Protein AF-A0A7C2Z8Q9-F1 (afdb_monomer)

Secondary structure (DSSP, 8-state):
-EEEE-S-S-HHHHHHHHHHTTPEEEEETTEEEEEEEETTEEEEEE-SSS-EEEEE-SSTT-HHHHHHHHHHHHHHHHHHHHHTT----EE-------

Mean predicted aligned error: 7.14 Å

Sequence (98 aa):
MRIMLSAAIQGQRLGPLLARRGWRPVRLAGRLAYEKEEGVWVWLAWLEPQPEFISWVPDDGQACRQAEGLRRLAGEVNAICAELGIPQAVTAALRQAS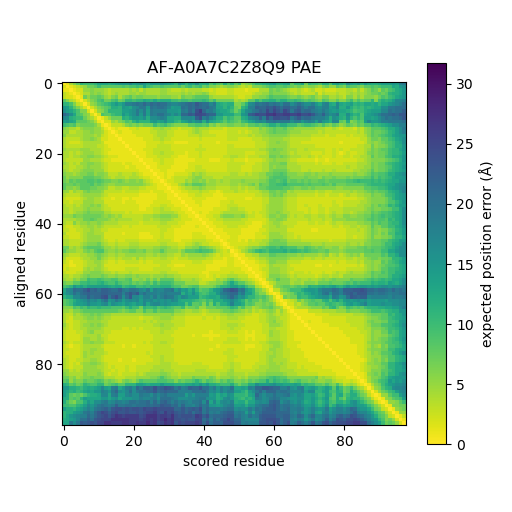

pLDDT: mean 78.96, std 15.29, range [35.53, 95.81]

Foldseek 3Di:
DKKWDPQDLDLVPLVVVCVVVVWDWDADPNAIKTWDDDPQKIWIWDPPPTTMIAIDGPDPPCPVVRVVRVVVVVVVVVVSCVVSVHDDPTPPPPDDDD

Solvent-accessible surface area (backbone atoms only — not comparable to full-atom values): 5762 Å² total; per-residue (Å²): 97,48,39,40,46,78,73,72,81,58,56,85,59,48,58,65,51,39,44,76,71,65,29,42,82,42,79,54,98,91,37,74,29,33,38,34,80,55,94,74,31,44,34,38,37,38,47,72,94,39,41,33,38,37,32,45,50,95,59,84,91,43,68,76,54,42,61,51,41,42,56,53,49,50,52,52,51,48,51,53,32,54,78,70,72,44,78,90,60,76,48,67,56,82,70,80,88,129

Structure (mmCIF, N/CA/C/O backbone):
data_AF-A0A7C2Z8Q9-F1
#
_entry.id   AF-A0A7C2Z8Q9-F1
#
loop_
_atom_site.group_PDB
_atom_site.id
_atom_site.type_symbol
_atom_site.label_atom_id
_atom_site.label_alt_id
_atom_site.label_comp_id
_atom_site.label_asym_id
_atom_site.label_entity_id
_atom_site.label_seq_id
_atom_site.pdbx_PDB_ins_code
_atom_site.Cartn_x
_atom_site.Cartn_y
_atom_site.Cartn_z
_atom_site.occupancy
_atom_site.B_iso_or_equiv
_atom_site.auth_seq_id
_atom_site.auth_comp_id
_atom_site.auth_asym_id
_atom_site.auth_atom_id
_atom_site.pdbx_PDB_model_num
ATOM 1 N N . MET A 1 1 ? 10.533 5.618 -2.819 1.00 70.25 1 MET A N 1
ATOM 2 C CA . MET A 1 1 ? 9.883 6.801 -2.185 1.00 70.25 1 MET A CA 1
ATOM 3 C C . MET A 1 1 ? 8.640 6.343 -1.422 1.00 70.25 1 MET A C 1
ATOM 5 O O . MET A 1 1 ? 8.159 5.255 -1.726 1.00 70.25 1 MET A O 1
ATOM 9 N N . ARG A 1 2 ? 8.137 7.114 -0.442 1.00 80.38 2 ARG A N 1
ATOM 10 C CA . ARG A 1 2 ? 7.074 6.657 0.476 1.00 80.38 2 ARG A CA 1
ATOM 11 C C . ARG A 1 2 ? 5.973 7.680 0.755 1.00 80.38 2 ARG A C 1
ATOM 13 O O . ARG A 1 2 ? 6.212 8.884 0.694 1.00 80.38 2 ARG A O 1
ATOM 20 N N . ILE A 1 3 ? 4.796 7.176 1.105 1.00 83.75 3 ILE A N 1
ATOM 21 C CA . ILE A 1 3 ? 3.616 7.918 1.550 1.00 83.75 3 ILE A CA 1
ATOM 22 C C . ILE A 1 3 ? 3.258 7.427 2.951 1.00 83.75 3 ILE A C 1
ATOM 24 O O . ILE A 1 3 ? 3.084 6.228 3.150 1.00 83.75 3 ILE A O 1
ATOM 28 N N . MET A 1 4 ? 3.145 8.339 3.915 1.00 82.31 4 MET A N 1
ATOM 29 C CA . MET A 1 4 ? 2.767 8.008 5.291 1.00 82.31 4 MET A CA 1
ATOM 30 C C . MET A 1 4 ? 1.378 8.563 5.593 1.00 82.31 4 MET A C 1
ATOM 32 O O . MET A 1 4 ? 1.081 9.712 5.261 1.00 82.31 4 ME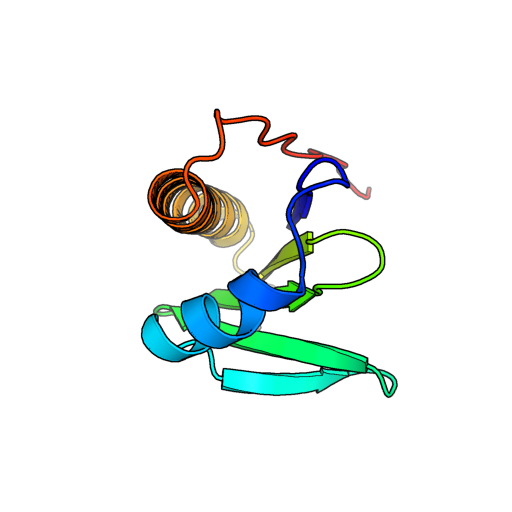T A O 1
ATOM 36 N N . LEU A 1 5 ? 0.541 7.762 6.249 1.00 75.94 5 LEU A N 1
ATOM 37 C CA . LEU A 1 5 ? -0.753 8.211 6.757 1.00 75.94 5 LEU A CA 1
ATOM 38 C C . LEU A 1 5 ? -0.618 8.644 8.221 1.00 75.94 5 LEU A C 1
ATOM 40 O O . LEU A 1 5 ? 0.020 7.957 9.018 1.00 75.94 5 LEU A O 1
ATOM 44 N N . SER A 1 6 ? -1.235 9.772 8.593 1.00 65.81 6 SER A N 1
ATOM 45 C CA . SER A 1 6 ? -1.173 10.324 9.952 1.00 65.81 6 SER A CA 1
ATOM 46 C C . SER A 1 6 ? -1.973 9.473 10.954 1.00 65.81 6 SER A C 1
ATOM 48 O O . SER A 1 6 ? -3.145 9.721 11.223 1.00 65.81 6 SER A O 1
ATOM 50 N N . ALA A 1 7 ? -1.318 8.444 11.480 1.00 54.59 7 ALA A N 1
ATOM 51 C CA . ALA A 1 7 ? -1.451 7.810 12.797 1.00 54.59 7 ALA A CA 1
ATOM 52 C C . ALA A 1 7 ? -2.807 7.331 13.383 1.00 54.59 7 ALA A C 1
ATOM 54 O O . ALA A 1 7 ? -2.758 6.582 14.351 1.00 54.59 7 ALA A O 1
ATOM 55 N N . ALA A 1 8 ? -3.997 7.653 12.867 1.00 53.09 8 ALA A N 1
ATOM 56 C CA . ALA A 1 8 ? -5.267 7.269 13.528 1.00 53.09 8 ALA A CA 1
ATOM 57 C C . ALA A 1 8 ? -6.170 6.330 12.709 1.00 53.09 8 ALA A C 1
ATOM 59 O O . ALA A 1 8 ? -7.218 5.877 13.173 1.00 53.09 8 ALA A O 1
A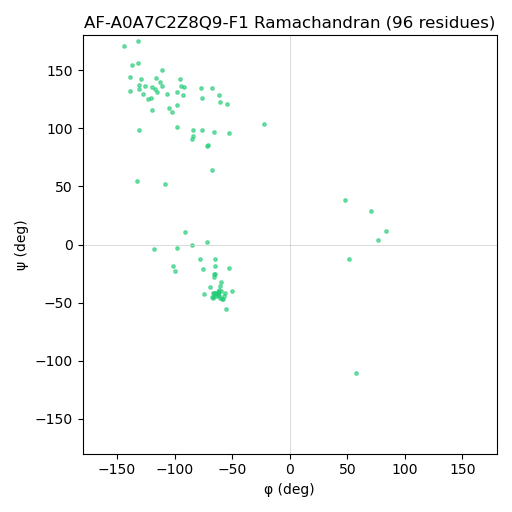TOM 60 N N . ILE A 1 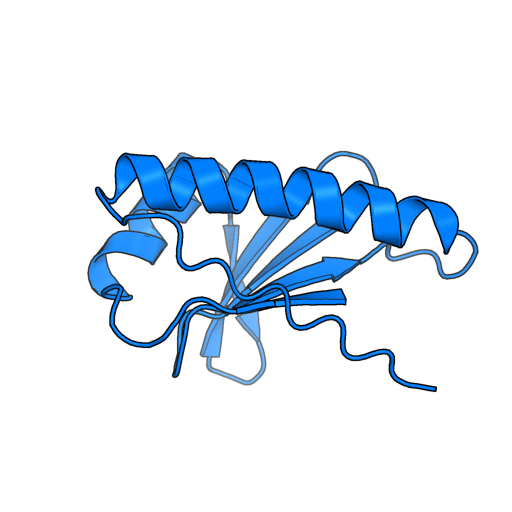9 ? -5.772 6.024 11.478 1.00 56.88 9 ILE A N 1
ATOM 61 C CA . ILE A 1 9 ? -6.586 5.265 10.536 1.00 56.88 9 ILE A CA 1
ATOM 62 C C . ILE A 1 9 ? -6.376 3.773 10.804 1.00 56.88 9 ILE A C 1
ATOM 64 O O . ILE A 1 9 ? -5.447 3.144 10.310 1.00 56.88 9 ILE A O 1
ATOM 68 N N . GLN A 1 10 ? -7.239 3.254 11.670 1.00 57.00 10 GLN A N 1
ATOM 69 C CA . GLN A 1 10 ? -7.388 1.872 12.120 1.00 57.00 10 GLN A CA 1
ATOM 70 C C . GLN A 1 10 ? -6.822 0.806 11.157 1.00 57.00 10 GLN A C 1
ATOM 72 O O . GLN A 1 10 ? -7.480 0.397 10.195 1.00 57.00 10 GLN A O 1
ATOM 77 N N . GLY A 1 11 ? -5.650 0.255 11.496 1.00 56.47 11 GLY A N 1
ATOM 78 C CA . GLY A 1 11 ? -5.050 -0.898 10.808 1.00 56.47 11 GLY A CA 1
ATOM 79 C C . GLY A 1 11 ? -5.984 -2.116 10.692 1.00 56.47 11 GLY A C 1
ATOM 80 O O . GLY A 1 11 ? -5.821 -2.926 9.782 1.00 56.47 11 GLY A O 1
ATOM 81 N N . GLN A 1 12 ? -7.030 -2.200 11.528 1.00 61.94 12 GLN A N 1
ATOM 82 C CA . GLN A 1 12 ? -8.037 -3.269 11.495 1.00 61.94 12 GLN A CA 1
ATOM 83 C C . GLN A 1 12 ? -8.911 -3.286 10.231 1.00 61.94 12 GLN A C 1
ATOM 85 O O . GLN A 1 12 ? -9.406 -4.348 9.861 1.00 61.94 12 GLN A O 1
ATOM 90 N N . ARG A 1 13 ? -9.101 -2.150 9.542 1.00 76.62 13 ARG A N 1
ATOM 91 C CA . ARG A 1 13 ? -9.906 -2.095 8.302 1.00 76.62 13 ARG A CA 1
ATOM 92 C C . ARG A 1 13 ? -9.066 -2.058 7.031 1.00 76.62 13 ARG A C 1
ATOM 94 O O . ARG A 1 13 ? -9.569 -2.388 5.959 1.00 76.62 13 ARG A O 1
ATOM 101 N N . LEU A 1 14 ? -7.789 -1.701 7.150 1.00 84.75 14 LEU A N 1
ATOM 102 C CA . LEU A 1 14 ? -6.907 -1.526 6.003 1.00 84.75 14 LEU A CA 1
ATOM 103 C C . LEU A 1 14 ? -6.483 -2.868 5.390 1.00 84.75 14 LEU A C 1
ATOM 105 O O . LEU A 1 14 ? -6.548 -3.017 4.178 1.00 84.75 14 LEU A O 1
ATOM 109 N N . GLY A 1 15 ? -6.146 -3.875 6.202 1.00 87.12 15 GLY A N 1
ATOM 110 C CA . GLY A 1 15 ? -5.756 -5.201 5.698 1.00 87.12 15 GLY A CA 1
ATOM 111 C C . GLY A 1 15 ? -6.800 -5.857 4.773 1.00 87.12 15 GLY A C 1
ATOM 112 O O . GLY A 1 15 ? -6.480 -6.162 3.622 1.00 87.12 15 GLY A O 1
ATOM 113 N N . PRO A 1 16 ? -8.066 -6.019 5.209 1.00 88.44 16 PRO A N 1
ATOM 114 C CA . PRO A 1 16 ? -9.124 -6.568 4.357 1.00 88.44 16 PRO A CA 1
ATOM 115 C C . PRO A 1 16 ? -9.387 -5.740 3.093 1.00 88.44 16 PRO A C 1
ATOM 117 O O . PRO A 1 16 ? -9.684 -6.299 2.038 1.00 88.44 16 PRO A O 1
ATOM 120 N N . LEU A 1 17 ? -9.271 -4.411 3.178 1.00 90.00 17 LEU A N 1
ATOM 121 C CA . LEU A 1 17 ? -9.434 -3.528 2.026 1.00 90.00 17 LEU A CA 1
ATOM 122 C C . LEU A 1 17 ? -8.304 -3.721 1.006 1.00 90.00 17 LEU A C 1
ATOM 124 O O . LEU A 1 17 ? -8.577 -3.870 -0.182 1.00 90.00 17 LEU A O 1
ATOM 128 N N . LEU A 1 18 ? -7.054 -3.788 1.465 1.00 92.25 18 LEU A N 1
ATOM 129 C CA . LEU A 1 18 ? -5.894 -4.068 0.619 1.00 92.25 18 LEU A CA 1
ATOM 130 C C . LEU A 1 18 ? -6.058 -5.411 -0.103 1.00 92.25 18 LEU A C 1
ATOM 132 O O . LEU A 1 18 ? -5.919 -5.467 -1.326 1.00 92.25 18 LEU A O 1
ATOM 136 N N . ALA A 1 19 ? -6.464 -6.462 0.615 1.00 92.44 19 ALA A N 1
ATOM 137 C CA . ALA A 1 19 ? -6.722 -7.775 0.023 1.00 92.44 19 ALA A CA 1
ATOM 138 C C . ALA A 1 19 ? -7.774 -7.721 -1.102 1.00 92.44 19 ALA A C 1
ATOM 140 O O . ALA A 1 19 ? -7.562 -8.269 -2.184 1.00 92.44 19 ALA A O 1
ATOM 141 N N . ARG A 1 20 ? -8.882 -6.994 -0.898 1.00 93.44 20 ARG A N 1
ATOM 142 C CA . ARG A 1 20 ? -9.930 -6.806 -1.923 1.00 93.44 20 ARG A CA 1
ATOM 143 C C . ARG A 1 20 ? -9.449 -6.034 -3.155 1.00 93.44 20 ARG A C 1
ATOM 145 O O . ARG A 1 20 ? -10.015 -6.209 -4.228 1.00 93.44 20 ARG A O 1
ATOM 152 N N . ARG A 1 21 ? -8.415 -5.201 -3.013 1.00 93.19 21 ARG A N 1
ATOM 153 C CA . ARG A 1 21 ? -7.794 -4.421 -4.101 1.00 93.19 21 ARG A CA 1
ATOM 154 C C . ARG A 1 21 ? -6.628 -5.145 -4.788 1.00 93.19 21 ARG A C 1
ATOM 156 O O . ARG A 1 21 ? -5.886 -4.524 -5.556 1.00 93.19 21 ARG A O 1
ATOM 163 N N . GLY A 1 22 ? -6.453 -6.436 -4.501 1.00 94.25 22 GLY A N 1
ATOM 164 C CA . GLY A 1 22 ? -5.426 -7.281 -5.110 1.00 94.25 22 GLY A CA 1
ATOM 165 C C . GLY A 1 22 ? -4.054 -7.193 -4.447 1.00 94.25 22 GLY A C 1
ATOM 166 O O . GLY A 1 22 ? -3.083 -7.705 -5.000 1.00 94.25 22 GLY A O 1
ATOM 167 N N . TRP A 1 23 ? -3.949 -6.568 -3.273 1.00 95.81 23 TRP A N 1
ATOM 168 C CA . TRP A 1 23 ? -2.718 -6.622 -2.498 1.00 95.81 23 TRP A CA 1
ATOM 169 C C . TRP A 1 23 ? -2.602 -7.974 -1.792 1.00 95.81 23 TRP A C 1
ATOM 171 O O . TRP A 1 23 ? -3.548 -8.459 -1.170 1.00 95.81 23 TRP A O 1
ATOM 181 N N . ARG A 1 24 ? -1.423 -8.580 -1.861 1.00 95.00 24 ARG A N 1
ATOM 182 C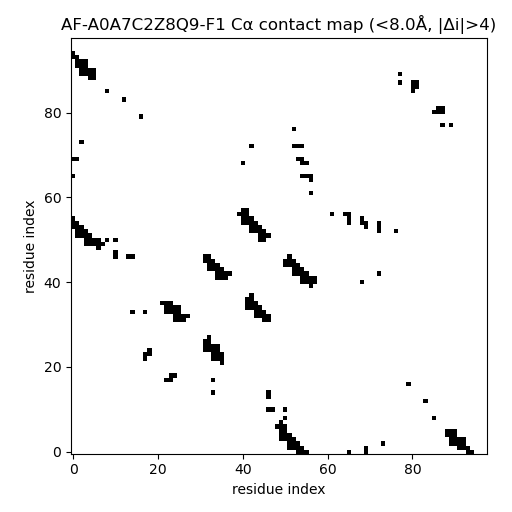 CA . ARG A 1 24 ? -1.124 -9.891 -1.290 1.00 95.00 24 ARG A CA 1
ATOM 183 C C . ARG A 1 24 ? -0.449 -9.724 0.073 1.00 95.00 24 ARG A C 1
ATOM 185 O O . ARG A 1 24 ? 0.491 -8.940 0.176 1.00 95.00 24 ARG A O 1
ATOM 192 N N . PRO A 1 25 ? -0.891 -10.431 1.126 1.00 93.50 25 PRO A N 1
ATOM 193 C CA . PRO A 1 25 ? -0.222 -10.376 2.418 1.00 93.50 25 PRO A CA 1
ATOM 194 C C . PRO A 1 25 ? 1.167 -11.018 2.324 1.00 93.50 25 PRO A C 1
ATOM 196 O O . PRO A 1 25 ? 1.320 -12.116 1.790 1.00 93.50 25 PRO A O 1
ATOM 199 N N . VAL A 1 26 ? 2.171 -10.356 2.891 1.00 93.00 26 VAL A N 1
ATOM 200 C CA . VAL A 1 26 ? 3.559 -10.827 2.965 1.00 93.00 26 VAL A CA 1
ATOM 201 C C . VAL A 1 26 ? 4.093 -10.672 4.389 1.00 93.00 26 VAL A C 1
ATOM 203 O O . VAL A 1 26 ? 3.601 -9.857 5.174 1.00 93.00 26 VAL A O 1
ATOM 206 N N . ARG A 1 27 ? 5.107 -11.467 4.751 1.00 89.56 27 ARG A N 1
ATOM 207 C CA . ARG A 1 27 ? 5.838 -11.308 6.017 1.00 89.56 27 ARG A CA 1
ATOM 208 C C . ARG A 1 27 ? 7.200 -10.683 5.755 1.00 89.56 27 ARG A C 1
ATOM 210 O O . ARG A 1 27 ? 8.043 -11.307 5.121 1.00 89.56 27 ARG A O 1
ATOM 217 N N . LEU A 1 28 ? 7.429 -9.495 6.307 1.00 83.12 28 LEU A N 1
ATOM 218 C CA . LEU A 1 28 ? 8.708 -8.787 6.232 1.00 83.12 28 LEU A CA 1
ATOM 219 C C . LEU A 1 28 ? 9.206 -8.488 7.642 1.00 83.12 28 LEU A C 1
ATOM 221 O O . LEU A 1 28 ? 8.478 -7.916 8.449 1.00 83.12 28 LEU A O 1
ATOM 225 N N . ALA A 1 29 ? 10.432 -8.912 7.957 1.00 83.50 29 ALA A N 1
ATOM 226 C CA . ALA A 1 29 ? 11.035 -8.744 9.286 1.00 83.50 29 ALA A CA 1
ATOM 227 C C . ALA A 1 29 ? 10.105 -9.170 10.450 1.00 83.50 29 ALA A C 1
ATOM 229 O O . ALA A 1 29 ? 10.029 -8.511 11.485 1.00 83.50 29 ALA A O 1
ATOM 230 N N . GLY A 1 30 ? 9.347 -10.258 10.260 1.00 83.88 30 GLY A N 1
ATOM 231 C CA . GLY A 1 30 ? 8.408 -10.785 11.259 1.00 83.88 30 GLY A CA 1
ATOM 232 C C . GLY A 1 30 ? 7.091 -10.010 11.402 1.00 83.88 30 GLY A C 1
ATOM 233 O O . GLY A 1 30 ? 6.278 -10.370 12.249 1.00 83.88 30 GLY A O 1
ATOM 234 N N . ARG A 1 31 ? 6.847 -8.985 10.577 1.00 85.00 31 ARG A N 1
ATOM 235 C CA . ARG A 1 31 ? 5.634 -8.155 10.592 1.00 85.00 31 ARG A CA 1
ATOM 236 C C . ARG A 1 31 ? 4.785 -8.397 9.345 1.00 85.00 31 ARG A C 1
ATOM 238 O O . ARG A 1 31 ? 5.305 -8.758 8.288 1.00 85.00 31 ARG A O 1
ATOM 245 N N . LEU A 1 32 ? 3.469 -8.225 9.488 1.00 87.06 32 LEU A N 1
ATOM 246 C CA . LEU A 1 32 ? 2.531 -8.313 8.371 1.00 87.06 32 LEU A CA 1
ATOM 247 C C . LEU A 1 32 ? 2.621 -7.040 7.525 1.00 87.06 32 LEU A C 1
ATOM 249 O O . LEU A 1 32 ? 2.447 -5.932 8.033 1.00 87.06 32 LEU A O 1
ATOM 253 N N . ALA A 1 33 ? 2.850 -7.227 6.234 1.00 91.75 33 ALA A N 1
ATOM 254 C CA . ALA A 1 33 ? 2.779 -6.190 5.222 1.00 91.75 33 ALA A CA 1
ATOM 255 C C . ALA A 1 33 ? 1.941 -6.693 4.040 1.00 91.75 33 ALA A C 1
ATOM 257 O O . ALA A 1 33 ? 1.500 -7.845 4.019 1.00 91.75 33 ALA A O 1
ATOM 258 N N . TYR A 1 34 ? 1.699 -5.823 3.070 1.00 94.12 34 TYR A N 1
ATOM 259 C CA . TYR A 1 34 ? 0.957 -6.155 1.861 1.00 94.12 34 TYR A CA 1
ATOM 260 C C . TYR A 1 34 ? 1.720 -5.679 0.638 1.00 94.12 34 TYR A C 1
ATOM 262 O O . TYR A 1 34 ? 2.170 -4.540 0.612 1.00 94.12 34 TYR A O 1
ATOM 270 N N . GLU A 1 35 ? 1.828 -6.524 -0.375 1.00 95.12 35 GLU A N 1
ATOM 271 C CA . GLU A 1 35 ? 2.521 -6.224 -1.622 1.00 95.12 35 GLU A CA 1
ATOM 272 C C . GLU A 1 35 ? 1.549 -6.223 -2.801 1.00 95.12 35 GLU A C 1
ATOM 274 O O . GLU A 1 35 ? 0.618 -7.028 -2.862 1.00 95.12 35 GLU A O 1
ATOM 279 N N . LYS A 1 36 ? 1.763 -5.324 -3.757 1.00 95.25 36 LYS A N 1
ATOM 280 C CA . LYS A 1 36 ? 1.045 -5.305 -5.028 1.00 95.25 36 LYS A CA 1
ATOM 281 C C . LYS A 1 36 ? 2.018 -4.999 -6.157 1.00 95.25 36 LYS A C 1
ATOM 283 O O . LYS A 1 36 ? 2.798 -4.056 -6.073 1.00 95.25 36 LYS A O 1
ATOM 288 N N . GLU A 1 37 ? 1.939 -5.791 -7.216 1.00 92.50 37 GLU A N 1
ATOM 289 C CA . GLU A 1 37 ? 2.642 -5.530 -8.469 1.00 92.50 37 GLU A CA 1
ATOM 290 C C . GLU A 1 37 ? 1.707 -4.740 -9.384 1.00 92.50 37 GLU A C 1
ATOM 292 O O . GLU A 1 37 ? 0.560 -5.13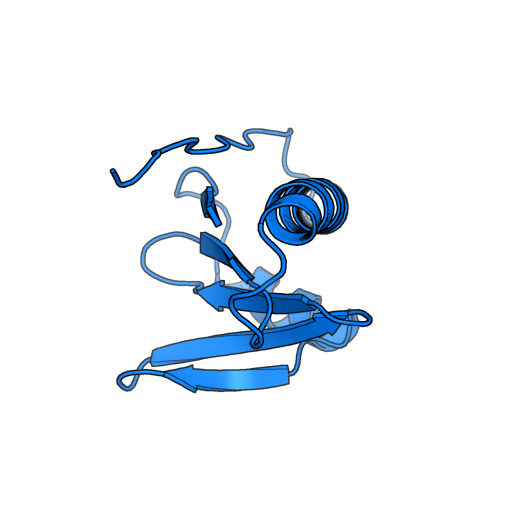4 -9.596 1.00 92.50 37 GLU A O 1
ATOM 297 N N . GLU A 1 38 ? 2.193 -3.623 -9.913 1.00 89.50 38 GLU A N 1
ATOM 298 C CA . GLU A 1 38 ? 1.461 -2.773 -10.848 1.00 89.50 38 GLU A CA 1
ATOM 299 C C . GLU A 1 38 ? 2.383 -2.478 -12.033 1.00 89.50 3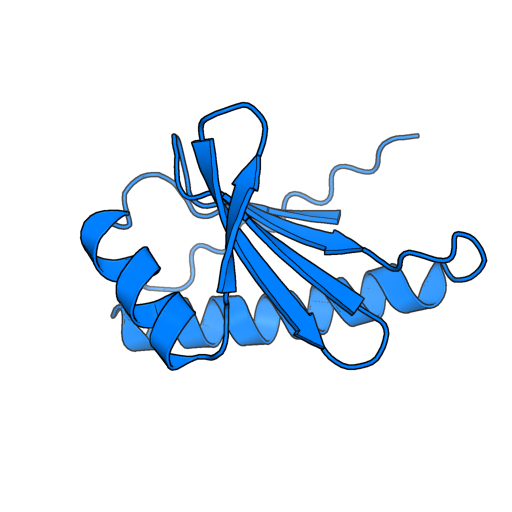8 GLU A C 1
ATOM 301 O O . GLU A 1 38 ? 3.271 -1.627 -11.962 1.00 89.50 38 GLU A O 1
ATOM 306 N N . GLY A 1 39 ? 2.222 -3.225 -13.125 1.00 88.88 39 GLY A N 1
ATOM 307 C CA . GLY A 1 39 ? 3.130 -3.148 -14.269 1.00 88.88 39 GLY A CA 1
ATOM 308 C C . GLY A 1 39 ? 4.576 -3.453 -13.870 1.00 88.88 39 GLY A C 1
ATOM 309 O O . GLY A 1 39 ? 4.912 -4.588 -13.557 1.00 88.88 39 GLY A O 1
ATOM 310 N N . VAL A 1 40 ? 5.436 -2.434 -13.903 1.00 88.06 40 VAL A N 1
ATOM 311 C CA . VAL A 1 40 ? 6.868 -2.542 -13.554 1.00 88.06 40 VAL A CA 1
ATOM 312 C C . VAL A 1 40 ? 7.178 -2.109 -12.120 1.00 88.06 40 VAL A C 1
ATOM 314 O O . VAL A 1 40 ? 8.333 -2.155 -11.698 1.00 88.06 40 VAL A O 1
ATOM 317 N N . TRP A 1 41 ? 6.172 -1.631 -11.386 1.00 89.94 41 TRP A N 1
ATOM 318 C CA . TRP A 1 41 ? 6.322 -1.183 -10.010 1.00 89.94 41 TRP A CA 1
ATOM 319 C C . TRP A 1 41 ? 5.952 -2.292 -9.043 1.00 89.94 41 TRP A C 1
ATOM 321 O O . TRP A 1 41 ? 4.958 -2.994 -9.228 1.00 89.94 41 TRP A O 1
ATOM 331 N N . VAL A 1 42 ? 6.709 -2.357 -7.957 1.00 90.44 42 VAL A N 1
ATOM 332 C CA . VAL A 1 42 ? 6.316 -3.094 -6.765 1.00 90.44 42 VAL A CA 1
ATOM 333 C C . VAL A 1 42 ? 5.925 -2.074 -5.706 1.00 90.44 42 VAL A C 1
ATOM 335 O O . VAL A 1 42 ? 6.631 -1.084 -5.468 1.00 90.44 42 VAL A O 1
ATOM 338 N N . TRP A 1 43 ? 4.748 -2.276 -5.127 1.00 94.06 43 TRP A N 1
ATOM 339 C CA . TRP A 1 43 ? 4.204 -1.467 -4.050 1.00 94.06 43 TRP A CA 1
ATOM 340 C C . TRP A 1 43 ? 4.122 -2.283 -2.774 1.00 94.06 43 TRP A C 1
ATOM 342 O O . TRP A 1 43 ? 3.715 -3.440 -2.798 1.00 94.06 43 TRP A O 1
ATOM 352 N N . LEU A 1 44 ? 4.447 -1.654 -1.649 1.00 93.19 44 LEU A N 1
ATOM 353 C CA . LEU A 1 44 ? 4.400 -2.271 -0.329 1.00 93.19 44 LEU A CA 1
ATOM 354 C C . LEU A 1 44 ? 3.652 -1.381 0.645 1.00 93.19 44 LEU A C 1
ATOM 356 O O . LEU A 1 44 ? 3.883 -0.176 0.670 1.00 93.19 44 LEU A O 1
ATOM 360 N N . ALA A 1 45 ? 2.803 -1.983 1.465 1.00 91.75 45 ALA A N 1
ATOM 361 C CA . ALA A 1 45 ? 2.086 -1.329 2.542 1.00 91.75 45 ALA A CA 1
ATOM 362 C C . ALA A 1 45 ? 2.453 -1.974 3.885 1.00 91.75 45 ALA A C 1
ATOM 364 O O . ALA A 1 45 ? 2.156 -3.145 4.132 1.00 91.75 45 ALA A O 1
ATOM 365 N N . TRP A 1 46 ? 3.085 -1.197 4.759 1.00 89.38 46 TRP A N 1
ATOM 366 C CA . TRP A 1 46 ? 3.264 -1.508 6.175 1.00 89.38 46 TRP A CA 1
ATOM 367 C C . TRP A 1 46 ? 2.101 -0.911 6.948 1.00 89.38 46 TRP A C 1
ATOM 369 O O . TRP A 1 46 ? 1.724 0.222 6.681 1.00 89.38 46 TRP A O 1
ATOM 379 N N . LEU A 1 47 ? 1.515 -1.655 7.887 1.00 84.25 47 LEU A N 1
ATOM 380 C CA . LEU A 1 47 ? 0.333 -1.178 8.621 1.00 84.25 47 LEU A CA 1
ATOM 381 C C . LEU A 1 47 ? 0.660 -0.616 10.009 1.00 84.25 47 LEU A C 1
ATOM 383 O O . LEU A 1 47 ? -0.111 0.180 10.540 1.00 84.25 47 LEU A O 1
ATOM 387 N N . GLU A 1 48 ? 1.789 -1.019 10.590 1.00 78.88 48 GLU A N 1
ATOM 388 C CA . GLU A 1 48 ? 2.169 -0.695 11.966 1.00 78.88 48 GLU A CA 1
ATOM 389 C C . GLU A 1 48 ? 3.594 -0.123 12.041 1.00 78.88 48 GLU A C 1
ATOM 391 O O . GLU A 1 48 ? 4.486 -0.612 11.339 1.00 78.88 48 GLU A O 1
ATOM 396 N N . PRO A 1 49 ? 3.856 0.865 12.922 1.00 75.69 49 PRO A N 1
ATOM 397 C CA . PRO A 1 49 ? 2.921 1.514 13.858 1.00 75.69 49 PRO A CA 1
ATOM 398 C C . PRO A 1 49 ? 2.005 2.561 13.201 1.00 75.69 49 PRO A C 1
ATOM 400 O O . PRO A 1 49 ? 1.048 3.016 13.819 1.00 75.69 49 PRO A O 1
ATOM 403 N N . GLN A 1 50 ? 2.299 2.954 11.963 1.00 80.62 50 GLN A N 1
ATOM 404 C CA . GLN A 1 50 ? 1.471 3.837 11.146 1.00 80.62 50 GLN A CA 1
ATOM 405 C C . GLN A 1 50 ? 1.464 3.295 9.715 1.00 80.62 50 GLN A C 1
ATOM 407 O O . GLN A 1 50 ? 2.507 2.798 9.280 1.00 80.62 50 GLN A O 1
ATOM 412 N N . PRO A 1 51 ? 0.346 3.403 8.976 1.00 84.44 51 PRO A N 1
ATOM 413 C CA . PRO A 1 51 ? 0.316 2.953 7.598 1.00 84.44 51 PRO A CA 1
ATOM 414 C C . PRO A 1 51 ? 1.327 3.703 6.723 1.00 84.44 51 PRO A C 1
ATOM 416 O O . PRO A 1 51 ? 1.283 4.932 6.607 1.00 84.44 51 PRO A O 1
ATOM 419 N N . GLU A 1 52 ? 2.222 2.952 6.092 1.00 87.94 52 GLU A N 1
ATOM 420 C CA . GLU A 1 52 ? 3.266 3.445 5.200 1.00 87.94 52 GLU A CA 1
ATOM 421 C C . GLU A 1 52 ? 3.204 2.689 3.876 1.00 87.94 52 GLU A C 1
ATOM 423 O O . GLU A 1 52 ? 3.205 1.461 3.850 1.00 87.94 52 GLU A O 1
ATOM 428 N N . PHE A 1 53 ? 3.179 3.433 2.774 1.00 90.38 53 PHE A N 1
ATOM 429 C CA . PHE A 1 53 ? 3.129 2.902 1.420 1.00 90.38 53 PHE A CA 1
ATOM 430 C C . PHE A 1 53 ? 4.405 3.262 0.672 1.00 90.38 53 PHE A C 1
ATOM 432 O O . PHE A 1 53 ? 4.813 4.422 0.652 1.00 9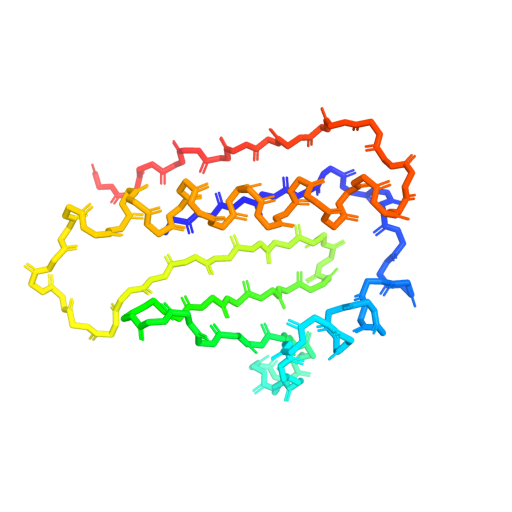0.38 53 PHE A O 1
ATOM 439 N N . ILE A 1 54 ? 5.029 2.285 0.028 1.00 90.19 54 ILE A N 1
ATOM 440 C CA . ILE A 1 54 ? 6.321 2.418 -0.643 1.00 90.19 54 ILE A CA 1
ATOM 441 C C . ILE A 1 54 ? 6.157 1.962 -2.087 1.00 90.19 54 ILE A C 1
ATOM 443 O O . ILE A 1 54 ? 5.535 0.935 -2.334 1.00 90.19 54 ILE A O 1
ATOM 447 N N . SER A 1 55 ? 6.732 2.706 -3.031 1.00 89.75 55 SER A N 1
ATOM 448 C CA . SER A 1 55 ? 6.874 2.273 -4.426 1.00 89.75 55 SER A CA 1
ATOM 449 C C . SER A 1 55 ? 8.348 2.227 -4.814 1.00 89.75 55 SER A C 1
ATOM 451 O O . SER A 1 55 ? 9.107 3.161 -4.510 1.00 89.75 55 SER A O 1
ATOM 453 N N . TRP A 1 56 ? 8.729 1.146 -5.494 1.00 86.75 56 TRP A N 1
ATOM 454 C CA . TRP A 1 56 ? 10.020 0.985 -6.155 1.00 86.75 56 TRP A CA 1
ATOM 455 C C . TRP A 1 56 ? 9.880 0.192 -7.461 1.00 86.75 56 TRP A C 1
ATOM 457 O O . TRP A 1 56 ? 8.816 -0.340 -7.783 1.00 86.75 56 TRP A O 1
ATOM 467 N N . VAL A 1 57 ? 10.965 0.164 -8.230 1.00 83.62 57 VAL A N 1
ATOM 468 C CA . VAL A 1 57 ? 11.147 -0.682 -9.413 1.00 83.62 57 VAL A CA 1
ATOM 469 C C . VAL A 1 57 ? 12.326 -1.604 -9.082 1.00 83.62 57 VAL A C 1
ATOM 471 O O . VAL A 1 57 ? 13.311 -1.094 -8.554 1.00 83.62 57 VAL A O 1
ATOM 474 N N . PRO A 1 58 ? 12.253 -2.925 -9.327 1.00 76.75 58 PRO A N 1
ATOM 475 C CA . PRO A 1 58 ? 13.352 -3.848 -9.012 1.00 76.75 58 PRO A CA 1
ATOM 476 C C . PRO A 1 58 ? 14.636 -3.603 -9.819 1.00 76.75 58 PRO A C 1
ATOM 478 O O . PRO A 1 58 ? 15.697 -4.088 -9.448 1.00 76.75 58 PRO A O 1
ATOM 481 N N . ASP A 1 59 ? 14.521 -2.885 -10.934 1.00 78.94 59 ASP A N 1
ATOM 482 C CA . ASP A 1 59 ? 15.613 -2.544 -11.839 1.00 78.94 59 ASP A CA 1
ATOM 483 C C . ASP A 1 59 ? 16.052 -1.085 -11.614 1.00 78.94 59 ASP A C 1
ATOM 485 O O . ASP A 1 59 ? 15.286 -0.142 -11.857 1.00 78.94 59 ASP A O 1
ATOM 489 N N . ASP A 1 60 ? 17.286 -0.914 -11.129 1.00 59.88 60 ASP A N 1
ATOM 490 C CA . ASP A 1 60 ? 17.875 0.361 -10.695 1.00 59.88 60 ASP A CA 1
ATOM 491 C C . ASP A 1 60 ? 18.065 1.383 -11.834 1.00 59.88 60 ASP A C 1
ATOM 493 O O . ASP A 1 60 ? 18.262 2.573 -11.580 1.00 59.88 60 ASP A O 1
ATOM 497 N N . GLY A 1 61 ? 17.938 0.976 -13.103 1.00 61.09 61 GLY A N 1
ATOM 498 C CA . GLY A 1 61 ? 18.159 1.851 -14.261 1.00 61.09 61 GLY A CA 1
ATOM 499 C C . GLY A 1 61 ? 17.088 2.924 -14.519 1.00 61.09 61 GLY A C 1
ATOM 500 O O . GLY A 1 61 ? 17.169 3.626 -15.527 1.00 61.09 61 GLY A O 1
ATOM 501 N N . GLN A 1 62 ? 16.046 3.048 -13.682 1.00 66.50 62 GLN A N 1
ATOM 502 C CA . GLN A 1 62 ? 14.808 3.751 -14.065 1.00 66.50 62 GLN A CA 1
ATOM 503 C C . GLN A 1 62 ? 14.288 4.764 -13.037 1.00 66.50 62 GLN A C 1
ATOM 505 O O . GLN A 1 62 ? 13.110 4.757 -12.669 1.00 66.50 62 GLN A O 1
ATOM 510 N N . ALA A 1 63 ? 15.137 5.712 -12.631 1.00 64.44 63 ALA A N 1
ATOM 511 C CA . ALA A 1 63 ? 14.775 6.810 -11.726 1.00 64.44 63 ALA A CA 1
ATOM 512 C C . ALA A 1 63 ? 13.495 7.570 -12.149 1.00 64.44 63 ALA A C 1
ATOM 514 O O . ALA A 1 63 ? 12.635 7.853 -11.314 1.00 64.44 63 ALA A O 1
ATOM 515 N N . CYS A 1 64 ? 13.293 7.821 -13.451 1.00 65.00 64 CYS A N 1
ATOM 516 C CA . CYS A 1 64 ? 12.084 8.481 -13.969 1.00 65.00 64 CYS A CA 1
ATOM 517 C C . CYS A 1 64 ? 10.792 7.712 -13.638 1.00 65.00 64 CYS A C 1
ATOM 519 O O . CYS A 1 64 ? 9.746 8.317 -13.394 1.00 65.00 64 CYS A O 1
ATOM 521 N N . ARG A 1 65 ? 10.863 6.376 -13.573 1.00 76.19 65 ARG A N 1
ATOM 522 C CA . ARG A 1 65 ? 9.721 5.526 -13.223 1.00 76.19 65 ARG A CA 1
ATOM 523 C C . ARG A 1 65 ? 9.408 5.564 -11.733 1.00 76.19 65 ARG A C 1
ATOM 525 O O . ARG A 1 65 ? 8.268 5.292 -11.373 1.00 76.19 65 ARG A O 1
ATOM 532 N N . GLN A 1 66 ? 10.346 5.950 -10.865 1.00 77.38 66 GLN A N 1
ATOM 533 C CA . GLN A 1 66 ? 10.076 6.065 -9.427 1.00 77.38 66 GLN A CA 1
ATOM 534 C C . GLN A 1 66 ? 9.083 7.198 -9.122 1.00 77.38 66 GLN A C 1
ATOM 536 O O . GLN A 1 66 ? 8.157 7.010 -8.333 1.00 77.38 66 GLN A O 1
ATOM 541 N N . ALA A 1 67 ? 9.222 8.352 -9.784 1.00 80.62 67 ALA A N 1
ATOM 542 C CA . ALA A 1 67 ? 8.308 9.484 -9.605 1.00 80.62 67 ALA A CA 1
ATOM 543 C C . ALA A 1 67 ? 6.902 9.201 -10.167 1.00 80.62 67 ALA A C 1
ATOM 545 O O . ALA A 1 67 ? 5.897 9.626 -9.592 1.00 80.62 67 ALA A O 1
ATOM 546 N N . GLU A 1 68 ? 6.811 8.476 -11.286 1.00 86.44 68 GLU A N 1
ATOM 547 C CA . GLU A 1 68 ? 5.525 8.009 -11.816 1.00 86.44 68 GLU A CA 1
ATOM 548 C C . GLU A 1 68 ? 4.878 6.972 -10.892 1.00 86.44 68 GLU A C 1
ATOM 550 O O . GLU A 1 68 ? 3.701 7.110 -10.555 1.00 86.44 68 GLU A O 1
ATOM 555 N N . GLY A 1 69 ? 5.653 5.989 -10.426 1.00 87.75 69 GLY A N 1
ATOM 556 C CA . GLY A 1 69 ? 5.194 4.971 -9.484 1.00 87.75 69 GLY A CA 1
ATOM 557 C C . GLY A 1 69 ? 4.634 5.590 -8.208 1.00 87.75 69 GLY A C 1
ATOM 558 O O . GLY A 1 69 ? 3.552 5.213 -7.768 1.00 87.75 69 GLY A O 1
ATOM 559 N N . LEU A 1 70 ? 5.295 6.623 -7.675 1.00 86.00 70 LEU A N 1
ATOM 560 C CA . LEU A 1 70 ? 4.802 7.360 -6.513 1.00 86.00 70 LEU A CA 1
ATOM 561 C C . LEU A 1 70 ? 3.499 8.119 -6.799 1.00 86.00 70 LEU A C 1
ATOM 563 O O . LEU A 1 70 ? 2.600 8.098 -5.963 1.00 86.00 70 LEU A O 1
ATOM 567 N N . ARG A 1 71 ? 3.363 8.774 -7.963 1.00 87.00 71 ARG A N 1
ATOM 568 C CA . ARG A 1 71 ? 2.109 9.456 -8.341 1.00 87.00 71 ARG A CA 1
ATOM 569 C C . ARG A 1 71 ? 0.943 8.477 -8.455 1.00 87.00 71 ARG A C 1
ATOM 571 O O . ARG A 1 71 ? -0.145 8.772 -7.968 1.00 87.00 71 ARG A O 1
ATOM 578 N N . ARG A 1 72 ? 1.168 7.313 -9.067 1.00 90.00 72 ARG A N 1
ATOM 579 C CA . ARG A 1 72 ? 0.151 6.256 -9.179 1.00 90.00 72 ARG A CA 1
ATOM 580 C C . ARG A 1 72 ? -0.203 5.672 -7.815 1.00 90.00 72 ARG A C 1
ATOM 582 O O . ARG A 1 72 ? -1.384 5.560 -7.496 1.00 90.00 72 ARG A O 1
ATOM 589 N N . LEU A 1 73 ? 0.805 5.398 -6.986 1.00 91.38 73 LEU A N 1
ATOM 590 C CA . LEU A 1 73 ? 0.608 4.939 -5.614 1.00 91.38 73 LEU A CA 1
ATOM 591 C C . LEU A 1 73 ? -0.181 5.965 -4.789 1.00 91.38 73 LEU A C 1
ATOM 593 O O . LEU A 1 73 ? -1.074 5.581 -4.046 1.00 91.38 73 LEU A O 1
ATOM 597 N N . ALA A 1 74 ? 0.078 7.265 -4.951 1.00 88.62 74 ALA A N 1
ATOM 598 C CA . ALA A 1 74 ? -0.703 8.311 -4.292 1.00 88.62 74 ALA A CA 1
ATOM 599 C C . ALA A 1 74 ? -2.179 8.288 -4.715 1.00 88.62 74 ALA A C 1
ATOM 601 O O . ALA A 1 74 ? -3.054 8.450 -3.869 1.00 88.62 74 ALA A O 1
ATOM 602 N N . GLY A 1 75 ? -2.468 8.037 -5.996 1.00 89.06 75 GLY A N 1
ATOM 603 C CA . GLY A 1 75 ? -3.836 7.834 -6.482 1.00 89.06 75 GLY A CA 1
ATOM 604 C C . GLY A 1 75 ? -4.531 6.639 -5.821 1.00 89.06 75 GLY A C 1
ATOM 605 O O . GLY A 1 75 ? -5.657 6.772 -5.346 1.00 89.06 75 GLY A O 1
ATOM 606 N N . GLU A 1 76 ? -3.842 5.501 -5.724 1.00 91.69 76 GLU A N 1
ATOM 607 C CA . GLU A 1 76 ? -4.359 4.300 -5.050 1.00 91.69 76 GLU A CA 1
ATOM 608 C C . GLU A 1 76 ? -4.586 4.541 -3.548 1.00 91.69 76 GLU A C 1
ATOM 610 O O . GLU A 1 76 ? -5.645 4.206 -3.018 1.00 91.69 76 GLU A O 1
ATOM 615 N N . VAL A 1 77 ? -3.636 5.184 -2.862 1.00 88.81 77 VAL A N 1
ATOM 616 C CA . VAL A 1 77 ? -3.759 5.543 -1.440 1.00 88.81 77 VAL A CA 1
ATOM 617 C C . VAL A 1 77 ? -4.917 6.518 -1.216 1.00 88.81 77 VAL A C 1
ATOM 619 O O . VAL A 1 77 ? -5.685 6.340 -0.275 1.00 88.81 77 VAL A O 1
ATOM 622 N N . ASN A 1 78 ? -5.111 7.499 -2.099 1.00 87.12 78 ASN A N 1
ATOM 623 C CA . ASN A 1 78 ? -6.250 8.416 -2.029 1.00 87.12 78 ASN A CA 1
ATOM 624 C C . ASN A 1 78 ? -7.589 7.687 -2.187 1.00 87.12 78 ASN A C 1
ATOM 626 O O . ASN A 1 78 ? -8.531 7.989 -1.456 1.00 87.12 78 ASN A O 1
ATOM 630 N N . ALA A 1 79 ? -7.680 6.717 -3.102 1.00 89.00 79 ALA A N 1
ATOM 631 C CA . ALA A 1 79 ? -8.882 5.904 -3.271 1.00 89.00 79 ALA A CA 1
ATOM 632 C C . ALA A 1 79 ? -9.161 5.036 -2.031 1.00 89.00 79 ALA A C 1
ATOM 634 O O . ALA A 1 79 ? -10.297 4.976 -1.562 1.00 89.00 79 ALA A O 1
ATOM 635 N N . ILE A 1 80 ? -8.118 4.438 -1.446 1.00 88.25 80 ILE A N 1
ATOM 636 C CA . ILE A 1 80 ? -8.199 3.715 -0.168 1.00 88.25 80 ILE A CA 1
ATOM 637 C C . ILE A 1 80 ? -8.704 4.642 0.946 1.00 88.25 80 ILE A C 1
ATOM 639 O O . ILE A 1 80 ? -9.610 4.273 1.692 1.00 88.25 80 ILE A O 1
ATOM 643 N N . CYS A 1 81 ? -8.158 5.856 1.052 1.00 83.00 81 CYS A N 1
ATOM 644 C CA . CYS A 1 81 ? -8.596 6.833 2.045 1.00 83.00 81 CYS A CA 1
ATOM 645 C C . CYS A 1 81 ? -10.061 7.240 1.849 1.00 83.00 81 CYS A C 1
ATOM 647 O O . CYS A 1 81 ? -10.808 7.294 2.826 1.00 83.00 81 CYS A O 1
ATOM 649 N N . ALA A 1 82 ? -10.488 7.470 0.606 1.00 84.25 82 ALA A N 1
ATOM 650 C CA . ALA A 1 82 ? -11.870 7.810 0.284 1.00 84.25 82 ALA A CA 1
ATOM 651 C C . ALA A 1 82 ? -12.848 6.694 0.691 1.00 84.25 82 ALA A C 1
ATOM 653 O O . ALA A 1 82 ? -13.863 6.975 1.325 1.00 84.25 82 ALA A O 1
ATOM 654 N N . GLU A 1 83 ? -12.524 5.428 0.409 1.00 87.19 83 GLU A N 1
ATOM 655 C CA . GLU A 1 83 ? -13.358 4.279 0.801 1.00 87.19 83 GLU A CA 1
ATOM 656 C C . GLU A 1 83 ? -13.437 4.074 2.315 1.00 87.19 83 GLU A C 1
ATOM 658 O O . GLU A 1 83 ? -14.437 3.579 2.835 1.00 87.19 83 GLU A O 1
ATOM 663 N N . LEU A 1 84 ? -12.400 4.486 3.038 1.00 81.25 84 LEU A N 1
ATOM 664 C CA . LEU A 1 84 ? -12.376 4.460 4.495 1.00 81.25 84 LEU A CA 1
ATOM 665 C C . LEU A 1 84 ? -13.021 5.707 5.131 1.00 81.25 84 LEU A C 1
ATOM 667 O O . LEU A 1 84 ? -13.081 5.786 6.358 1.00 81.25 84 LEU A O 1
ATOM 671 N N . GLY A 1 85 ? -13.512 6.663 4.332 1.00 78.69 85 GLY A N 1
ATOM 672 C CA . GLY A 1 85 ? -14.133 7.900 4.819 1.00 78.69 85 GLY A CA 1
ATOM 673 C C . GLY A 1 85 ? -13.139 8.879 5.449 1.00 78.69 85 GLY A C 1
ATOM 674 O O . GLY A 1 85 ? -13.493 9.625 6.358 1.00 78.69 85 GLY A O 1
ATOM 675 N N . ILE A 1 86 ? -11.883 8.853 5.005 1.00 73.94 86 ILE A N 1
ATOM 676 C CA . ILE A 1 86 ? -10.789 9.630 5.587 1.00 73.94 86 ILE A CA 1
ATOM 677 C C . ILE A 1 86 ? -10.573 10.895 4.755 1.00 73.94 86 ILE A C 1
ATOM 679 O O . ILE A 1 86 ? -10.220 10.791 3.575 1.00 73.94 86 ILE A O 1
ATOM 683 N N . PRO A 1 87 ? -10.717 12.091 5.352 1.00 63.56 87 PRO A N 1
ATOM 684 C CA . PRO A 1 87 ? -10.331 13.329 4.695 1.00 63.56 87 PRO A CA 1
ATOM 685 C C . PRO A 1 87 ? -8.826 13.292 4.412 1.00 63.56 87 PRO A C 1
ATOM 687 O O . PRO A 1 87 ? -8.038 12.989 5.305 1.00 63.56 87 PRO A O 1
ATOM 690 N N . GLN A 1 88 ? -8.436 13.560 3.165 1.00 60.97 88 GLN A N 1
ATOM 691 C CA . GLN A 1 88 ? -7.066 13.422 2.664 1.00 60.97 88 GLN A CA 1
ATOM 692 C C . GLN A 1 88 ? -6.043 14.171 3.539 1.00 60.97 88 GLN A C 1
ATOM 694 O O . GLN A 1 88 ? -5.799 15.358 3.354 1.00 60.97 88 GLN A O 1
ATOM 699 N N . ALA A 1 89 ? -5.402 13.459 4.463 1.00 52.28 89 ALA A N 1
ATOM 700 C CA . ALA A 1 89 ? -4.205 13.895 5.176 1.00 52.28 89 ALA A CA 1
ATOM 701 C C . ALA A 1 89 ? -3.005 13.077 4.674 1.00 52.28 89 ALA A C 1
ATOM 703 O O . ALA A 1 89 ? -2.302 12.416 5.440 1.00 52.28 89 ALA A O 1
ATOM 704 N N . VAL A 1 90 ? -2.819 13.045 3.350 1.00 56.88 90 VAL A N 1
ATOM 705 C CA . VAL A 1 90 ? -1.661 12.393 2.733 1.00 56.88 90 VAL A CA 1
ATOM 706 C C . VAL A 1 90 ? -0.456 13.301 2.917 1.00 56.88 90 VAL A C 1
ATOM 708 O O . VAL A 1 90 ? -0.241 14.239 2.151 1.00 56.88 90 VAL A O 1
ATOM 711 N N . THR A 1 91 ? 0.362 13.010 3.922 1.00 56.12 91 THR A N 1
ATOM 712 C CA . THR A 1 91 ? 1.682 13.625 4.022 1.00 56.12 91 THR A CA 1
ATOM 713 C C . THR A 1 91 ? 2.628 12.814 3.145 1.00 56.12 91 THR A C 1
ATOM 715 O O . THR A 1 91 ? 3.191 11.798 3.560 1.00 56.12 91 THR A O 1
ATOM 718 N N . ALA A 1 92 ? 2.798 13.240 1.892 1.00 55.41 92 ALA A N 1
ATOM 719 C CA . ALA A 1 92 ? 3.887 12.744 1.062 1.00 55.41 92 ALA A CA 1
ATOM 720 C C . ALA A 1 92 ? 5.208 13.216 1.687 1.00 55.41 92 ALA A C 1
ATOM 722 O O . ALA A 1 92 ? 5.641 14.350 1.486 1.00 55.41 92 ALA A O 1
ATOM 723 N N . ALA A 1 93 ? 5.848 12.362 2.486 1.00 51.94 93 ALA A N 1
ATOM 724 C CA . ALA A 1 93 ? 7.189 12.625 2.980 1.00 51.94 93 ALA A CA 1
ATOM 725 C C . ALA A 1 93 ? 8.176 12.463 1.812 1.00 51.94 93 ALA A C 1
ATOM 727 O O . ALA A 1 93 ? 8.772 11.403 1.615 1.00 51.94 93 ALA A O 1
ATOM 728 N N . LEU A 1 94 ? 8.352 13.532 1.031 1.00 50.19 94 LEU A N 1
ATOM 729 C CA . LEU A 1 94 ? 9.451 13.708 0.080 1.00 50.19 94 LEU A CA 1
ATOM 730 C C . LEU A 1 94 ? 10.775 13.854 0.852 1.00 50.19 94 LEU A C 1
ATOM 732 O O . LEU A 1 94 ? 11.414 14.900 0.824 1.00 50.19 94 LEU A O 1
ATOM 736 N N . ARG A 1 95 ? 11.205 12.823 1.585 1.00 40.47 95 ARG A N 1
ATOM 737 C CA . ARG A 1 95 ? 12.602 12.746 2.023 1.00 40.47 95 ARG A CA 1
ATOM 738 C C . ARG A 1 95 ? 13.408 12.141 0.886 1.00 40.47 95 ARG A C 1
ATOM 740 O O . ARG A 1 95 ? 13.406 10.926 0.698 1.00 40.47 95 ARG A O 1
ATOM 747 N N . GLN A 1 96 ? 14.060 13.018 0.128 1.00 36.25 96 GLN A N 1
ATOM 748 C CA . GLN A 1 96 ? 15.262 12.666 -0.615 1.00 36.25 96 GLN A CA 1
ATOM 749 C C . GLN A 1 96 ? 16.255 12.073 0.392 1.00 36.25 96 GLN A C 1
ATOM 751 O O . GLN A 1 96 ? 16.574 12.704 1.398 1.00 36.25 96 GLN A O 1
ATOM 756 N N . ALA A 1 97 ? 16.667 10.830 0.174 1.00 35.53 97 ALA A N 1
ATOM 757 C CA . ALA A 1 97 ? 17.921 10.342 0.713 1.00 35.53 97 ALA A CA 1
ATOM 758 C C . ALA A 1 97 ? 18.918 10.472 -0.435 1.00 35.53 97 ALA A C 1
ATOM 760 O O . ALA A 1 97 ? 18.815 9.700 -1.385 1.00 35.53 97 ALA A O 1
ATOM 761 N N . SER A 1 98 ? 19.727 11.532 -0.365 1.00 35.66 98 SER A N 1
ATOM 762 C CA . SER A 1 98 ? 21.116 11.676 -0.827 1.00 35.66 98 SER A CA 1
ATOM 763 C C . SER A 1 98 ? 21.477 13.154 -0.847 1.00 35.66 98 SER A C 1
ATOM 765 O O . SER A 1 98 ? 20.888 13.889 -1.667 1.00 35.66 98 SER A O 1
#

Radius of gyration: 12.98 Å; Cα contacts (8 Å, |Δi|>4): 144; chains: 1; bounding box: 35×25×28 Å

Neares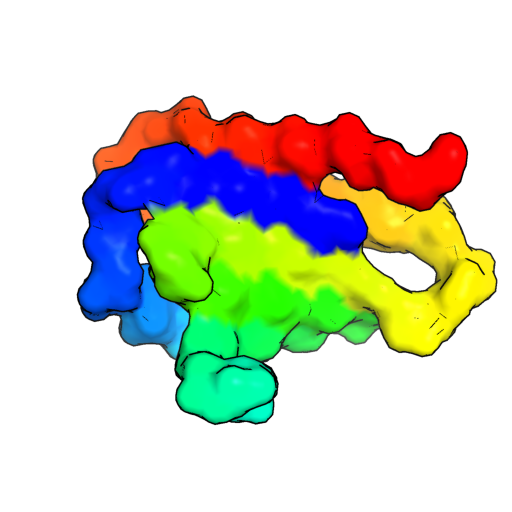t PDB structures (foldseek):
  2jpi-assembly1_A  TM=5.260E-01  e=2.722E-01  Pseudomonas aeruginosa
  3dav-assembly2_B  TM=3.712E-01  e=6.016E-01  Schizosaccharomyces pombe
  5nzc-assembly2_B  TM=4.289E-01  e=1.107E+00  Betula pendula
  5em0-assembly1_A  TM=3.442E-01  e=3.693E-01  Artemisia vulgaris
  7kyw-assembly1_A-2  TM=3.669E-01  e=5.325E-01  Phleum pratense